Protein AF-A0A645HCU7-F1 (afdb_monomer_lite)

Foldseek 3Di:
DWDDDPHWTDDDDAAQVQAWDWDWGDDPRDIFIWTKYWYQDPLRKIKIWTDGPVDDKIKIWIWDDDPFKIKIFIDIPAAPLRVVCVVCVVVVHDDDPVRSVVSVVVSVVCRCVVGPIDMDGDDPDPPDPDD

pLDDT: mean 83.75, std 11.35, range [40.75, 96.38]

Organism: NCBI:txid1076179

Sequence (131 aa):
MFWTEKYDENTIVAGLDGRYRVSEGRIAGATYRFASCAAWLEDGSLEVWIRPLEHAQVRKLNFVFSGREVKMKSSAEKGLYDLALFGIDFKGLKADDVFKSLAKVAATVLEPIVEPDLNGRFAEDVQVPAE

Structure (mmCIF, N/CA/C/O backbone):
data_AF-A0A645HCU7-F1
#
_entry.id   AF-A0A645HCU7-F1
#
loop_
_atom_site.group_PDB
_atom_site.id
_atom_site.type_symbol
_atom_site.label_atom_id
_atom_site.label_alt_id
_atom_site.label_comp_id
_atom_site.label_asym_id
_atom_site.label_entity_id
_atom_site.label_seq_id
_atom_site.pdbx_PDB_ins_code
_atom_site.Cartn_x
_atom_site.Cartn_y
_atom_site.Cartn_z
_atom_site.occupancy
_atom_site.B_iso_or_equiv
_atom_site.auth_seq_id
_atom_site.auth_comp_id
_atom_site.auth_asym_id
_atom_site.auth_atom_id
_atom_site.pdbx_PDB_model_num
ATOM 1 N N . MET A 1 1 ? -10.079 -4.128 -1.860 1.00 86.12 1 ME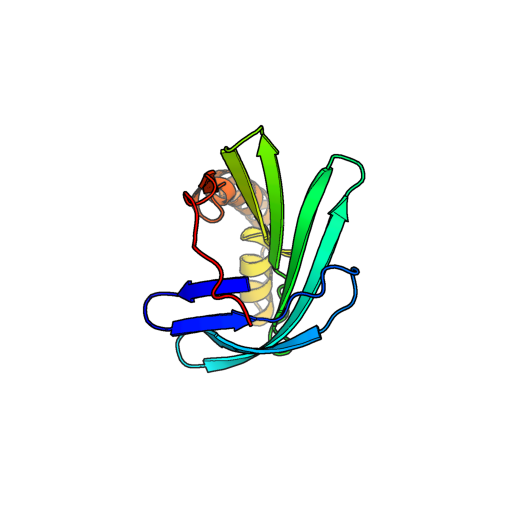T A N 1
ATOM 2 C CA . MET A 1 1 ? -9.542 -2.752 -1.805 1.00 86.12 1 MET A CA 1
ATOM 3 C C . MET A 1 1 ? -9.788 -2.098 -3.151 1.00 86.12 1 MET A C 1
ATOM 5 O O . MET A 1 1 ? -9.595 -2.776 -4.151 1.00 86.12 1 MET A O 1
ATOM 9 N N . PHE A 1 2 ? -10.218 -0.836 -3.166 1.00 89.56 2 PHE A N 1
ATOM 10 C CA . PHE A 1 2 ? -10.516 -0.075 -4.380 1.00 89.56 2 PHE A CA 1
ATOM 11 C C . PHE A 1 2 ? -9.702 1.221 -4.415 1.00 89.56 2 PHE A C 1
ATOM 13 O O . PHE A 1 2 ? -9.540 1.854 -3.371 1.00 89.56 2 PHE A O 1
ATOM 20 N N . TRP A 1 3 ? -9.205 1.611 -5.588 1.00 86.88 3 TRP A N 1
ATOM 21 C CA . TRP A 1 3 ? -8.614 2.930 -5.819 1.00 86.88 3 TRP A CA 1
ATOM 22 C C . TRP A 1 3 ? -8.759 3.357 -7.282 1.00 86.88 3 TRP A C 1
ATOM 24 O O . TRP A 1 3 ? -8.995 2.530 -8.162 1.00 86.88 3 TRP A O 1
ATOM 34 N N . THR A 1 4 ? -8.564 4.650 -7.540 1.00 84.69 4 THR A N 1
ATOM 35 C CA . THR A 1 4 ? -8.565 5.229 -8.888 1.00 84.69 4 THR A CA 1
ATOM 36 C C . THR A 1 4 ? -7.213 5.878 -9.168 1.00 84.69 4 THR A C 1
ATOM 38 O O . THR A 1 4 ? -6.767 6.745 -8.418 1.00 84.69 4 THR A O 1
ATOM 41 N N . GLU A 1 5 ? -6.573 5.481 -10.264 1.00 75.69 5 GLU A N 1
ATOM 42 C CA . GLU A 1 5 ? -5.298 6.019 -10.740 1.00 75.69 5 GLU A CA 1
ATOM 43 C C . GLU A 1 5 ? -5.540 6.823 -12.024 1.00 75.69 5 GLU A C 1
ATOM 45 O O . GLU A 1 5 ? -5.547 6.262 -13.119 1.00 75.69 5 GLU A O 1
ATOM 50 N N . LYS A 1 6 ? -5.751 8.141 -11.895 1.00 76.62 6 LYS A N 1
ATOM 51 C CA . LYS A 1 6 ? -6.067 9.116 -12.966 1.00 76.62 6 LYS A CA 1
ATOM 52 C C . LYS A 1 6 ? -7.310 8.789 -13.816 1.00 76.62 6 LYS A C 1
ATOM 54 O O . LYS A 1 6 ? -8.240 9.587 -13.835 1.00 76.62 6 LYS A O 1
ATOM 59 N N . TYR A 1 7 ? -7.313 7.658 -14.515 1.00 77.75 7 TYR A N 1
ATOM 60 C CA . TYR A 1 7 ? -8.396 7.143 -15.357 1.00 77.75 7 TYR A CA 1
ATOM 61 C C . TYR A 1 7 ? -8.706 5.656 -15.117 1.00 77.75 7 TYR A C 1
ATOM 63 O O . TYR A 1 7 ? -9.764 5.199 -15.538 1.00 77.75 7 TYR A O 1
ATOM 71 N N . ASP A 1 8 ? -7.807 4.903 -14.473 1.00 81.81 8 ASP A N 1
ATOM 72 C CA . ASP A 1 8 ? -7.977 3.469 -14.241 1.00 81.81 8 ASP A CA 1
ATOM 73 C C . ASP A 1 8 ? -8.553 3.226 -12.838 1.00 81.81 8 ASP A C 1
ATOM 75 O O . ASP A 1 8 ? -7.927 3.542 -11.822 1.00 81.81 8 ASP A O 1
ATOM 79 N N . GLU A 1 9 ? -9.749 2.648 -12.773 1.00 89.56 9 GLU A N 1
ATOM 80 C CA . GLU A 1 9 ? -10.329 2.136 -11.533 1.00 89.56 9 GLU A CA 1
ATOM 81 C C . GLU A 1 9 ? -9.842 0.715 -11.278 1.00 89.56 9 GLU A C 1
ATOM 83 O O . GLU A 1 9 ? -9.880 -0.152 -12.153 1.00 89.56 9 GLU A O 1
ATOM 88 N N . ASN A 1 10 ? -9.392 0.466 -10.056 1.00 87.69 10 ASN A N 1
ATOM 89 C CA . ASN A 1 10 ? -8.805 -0.800 -9.672 1.00 87.69 10 ASN A CA 1
ATOM 90 C C . ASN A 1 10 ? -9.494 -1.352 -8.438 1.00 87.69 10 ASN A C 1
ATOM 92 O O . ASN A 1 10 ? -9.616 -0.669 -7.424 1.00 87.69 10 ASN A O 1
ATOM 96 N N . THR A 1 11 ? -9.869 -2.628 -8.509 1.00 92.31 11 THR A N 1
ATOM 97 C CA . THR A 1 11 ? -10.302 -3.404 -7.349 1.00 92.31 11 THR A CA 1
ATOM 98 C C . THR A 1 11 ? -9.419 -4.628 -7.219 1.00 92.31 11 THR A C 1
ATOM 100 O O . THR A 1 11 ? -9.381 -5.462 -8.117 1.00 92.31 11 THR A O 1
ATOM 103 N N . ILE A 1 12 ? -8.746 -4.764 -6.080 1.00 91.56 12 ILE A N 1
ATOM 104 C CA . ILE A 1 12 ? -7.970 -5.962 -5.751 1.00 91.56 12 ILE A CA 1
ATOM 105 C C . ILE A 1 12 ? -8.558 -6.676 -4.544 1.00 91.56 12 ILE A C 1
ATOM 107 O O . ILE A 1 12 ? -9.099 -6.053 -3.617 1.00 91.56 12 ILE A O 1
ATOM 111 N N . VAL A 1 13 ? -8.404 -7.995 -4.528 1.00 93.25 13 VAL A N 1
ATOM 112 C CA . VAL A 1 13 ? -8.798 -8.825 -3.392 1.00 93.25 13 VAL A CA 1
ATOM 113 C C . VAL A 1 13 ? -7.614 -8.929 -2.437 1.00 93.25 13 VAL A C 1
ATOM 115 O O . VAL A 1 13 ? -6.607 -9.552 -2.753 1.00 93.25 13 VAL A O 1
ATOM 118 N N . ALA A 1 14 ? -7.741 -8.332 -1.251 1.00 92.62 14 ALA A N 1
ATOM 119 C CA . ALA A 1 14 ? -6.751 -8.446 -0.185 1.00 92.62 14 ALA A CA 1
ATOM 120 C C . ALA A 1 14 ? -7.286 -9.386 0.897 1.00 92.62 14 ALA A C 1
ATOM 122 O O . ALA A 1 14 ? -8.306 -9.117 1.530 1.00 92.62 14 ALA A O 1
ATOM 123 N N . GLY A 1 15 ? -6.612 -10.516 1.080 1.00 90.62 15 GLY A N 1
ATOM 124 C CA . GLY A 1 15 ? -6.965 -11.486 2.104 1.00 90.62 15 GLY A CA 1
ATOM 125 C C . GLY A 1 15 ? -6.711 -10.998 3.518 1.00 90.62 15 GLY A C 1
ATOM 126 O O . GLY A 1 15 ? -5.546 -10.920 3.876 1.00 90.62 15 GLY A O 1
ATOM 127 N N . LEU A 1 16 ? -7.756 -10.735 4.311 1.00 91.38 16 LEU A N 1
ATOM 128 C CA . LEU A 1 16 ? -7.645 -10.265 5.708 1.00 91.38 16 LEU A CA 1
ATOM 129 C C . LEU A 1 16 ? -7.061 -11.307 6.687 1.00 91.38 16 LEU A C 1
ATOM 131 O O . LEU A 1 16 ? -6.790 -10.998 7.842 1.00 91.38 16 LEU A O 1
ATOM 135 N N . ASP A 1 17 ? -6.890 -12.547 6.234 1.00 90.62 17 ASP A N 1
ATOM 136 C CA . ASP A 1 17 ? -6.295 -13.675 6.958 1.00 90.62 17 ASP A CA 1
ATOM 137 C C . ASP A 1 17 ? -4.762 -13.741 6.802 1.00 90.62 17 ASP A C 1
ATOM 139 O O . ASP A 1 17 ? -4.150 -14.769 7.095 1.00 90.62 17 ASP A O 1
ATOM 143 N N . GLY A 1 18 ? -4.138 -12.687 6.264 1.00 88.44 18 GLY A N 1
ATOM 144 C CA . GLY A 1 18 ? -2.712 -12.651 5.942 1.00 88.44 18 GLY A CA 1
ATOM 145 C C . GLY A 1 18 ? -2.311 -13.495 4.727 1.00 88.44 18 GLY A C 1
ATOM 146 O O . GLY A 1 18 ? -1.130 -13.540 4.380 1.00 88.44 18 GLY A O 1
ATOM 147 N N . ARG A 1 19 ? -3.255 -14.156 4.038 1.00 93.38 19 ARG A N 1
ATOM 148 C CA . ARG A 1 19 ? -2.953 -15.003 2.875 1.00 93.38 19 ARG A CA 1
ATOM 149 C C . ARG A 1 19 ? -3.110 -14.237 1.570 1.00 93.38 19 ARG A C 1
ATOM 151 O O . ARG A 1 19 ? -4.130 -13.588 1.323 1.00 93.38 19 ARG A O 1
ATOM 158 N N . TYR A 1 20 ? -2.112 -14.373 0.702 1.00 94.75 20 TYR A N 1
ATOM 159 C CA . TYR A 1 20 ? -2.132 -13.778 -0.629 1.00 94.75 20 TYR A CA 1
ATOM 160 C C . TYR A 1 20 ? -3.290 -14.316 -1.467 1.00 94.75 20 TYR A C 1
ATOM 162 O O . TYR A 1 20 ? -3.516 -15.523 -1.553 1.00 94.75 20 TYR A O 1
ATOM 170 N N . ARG A 1 21 ? -3.995 -13.397 -2.119 1.00 96.38 21 ARG A N 1
ATOM 171 C CA . ARG A 1 21 ? -4.964 -13.666 -3.181 1.00 96.38 21 ARG A CA 1
ATOM 172 C C . ARG A 1 21 ? -4.506 -12.931 -4.432 1.00 96.38 21 ARG A C 1
ATOM 174 O O . ARG A 1 21 ? -3.854 -11.895 -4.325 1.00 96.38 21 ARG A O 1
ATOM 181 N N . VAL A 1 22 ? -4.801 -13.500 -5.597 1.00 96.06 22 VAL A N 1
ATOM 182 C CA . VAL A 1 22 ? -4.414 -12.920 -6.886 1.00 96.06 22 VAL A CA 1
ATOM 183 C C . VAL A 1 22 ? -5.647 -12.348 -7.569 1.00 96.06 22 VAL A C 1
ATOM 185 O O . VAL A 1 22 ? -6.655 -13.039 -7.701 1.00 96.06 22 VAL A O 1
ATOM 188 N N . SER A 1 23 ? -5.557 -11.097 -8.001 1.00 95.19 23 SER A N 1
ATOM 189 C CA . SER A 1 23 ? -6.581 -10.403 -8.788 1.00 95.19 23 SER A CA 1
ATOM 190 C C . SER A 1 23 ? -5.932 -9.584 -9.898 1.00 95.19 23 SER A C 1
ATOM 192 O O . SER A 1 23 ? -4.780 -9.176 -9.766 1.00 95.19 23 SER A O 1
ATOM 194 N N . GLU A 1 24 ? -6.657 -9.326 -10.980 1.00 94.31 24 GLU A N 1
ATOM 195 C CA . GLU A 1 24 ? -6.182 -8.478 -12.077 1.00 94.31 24 GLU A CA 1
ATOM 196 C C . GLU A 1 24 ? -6.594 -7.016 -11.877 1.00 94.31 24 GLU A C 1
ATOM 198 O O . GLU A 1 24 ? -7.625 -6.726 -11.274 1.00 94.31 24 GLU A O 1
ATOM 203 N N . GLY A 1 25 ? -5.782 -6.095 -12.391 1.00 88.69 25 GLY A N 1
ATOM 204 C CA . GLY A 1 25 ? -6.069 -4.661 -12.419 1.00 88.69 25 GLY A CA 1
ATOM 205 C C . GLY A 1 25 ? -5.246 -3.951 -13.493 1.00 88.69 25 GLY A C 1
ATOM 206 O O . GLY A 1 25 ? -4.452 -4.580 -14.200 1.00 88.69 25 GLY A O 1
ATOM 207 N N . ARG A 1 26 ? -5.430 -2.639 -13.631 1.00 86.56 26 ARG A N 1
ATOM 208 C CA . ARG A 1 26 ? -4.765 -1.814 -14.642 1.00 86.56 26 ARG A CA 1
ATOM 209 C C . ARG A 1 26 ? -4.047 -0.623 -14.026 1.00 86.56 26 ARG A C 1
ATOM 211 O O . ARG A 1 26 ? -4.632 0.142 -13.272 1.00 86.56 26 ARG A O 1
ATOM 218 N N . ILE A 1 27 ? -2.786 -0.433 -14.395 1.00 82.38 27 ILE A N 1
ATOM 219 C CA . ILE A 1 27 ? -2.009 0.751 -14.017 1.00 82.38 27 ILE A CA 1
ATOM 220 C C . ILE A 1 27 ? -1.486 1.393 -15.293 1.00 82.38 27 ILE A C 1
ATOM 222 O O . ILE A 1 27 ? -0.774 0.748 -16.067 1.00 82.38 27 ILE A O 1
ATOM 226 N N . ALA A 1 28 ? -1.834 2.665 -15.502 1.00 80.44 28 ALA A N 1
ATOM 227 C CA . ALA A 1 28 ? -1.425 3.455 -16.662 1.00 80.44 28 ALA A CA 1
ATOM 228 C C . ALA A 1 28 ? -1.710 2.738 -17.998 1.00 80.44 28 ALA A C 1
ATOM 230 O O . ALA A 1 28 ? -0.875 2.707 -18.903 1.00 80.44 28 ALA A O 1
ATOM 231 N N . GLY A 1 29 ? -2.885 2.113 -18.105 1.00 80.62 29 GLY A N 1
ATOM 232 C CA . GLY A 1 29 ? -3.315 1.371 -19.290 1.00 80.62 29 GLY A CA 1
ATOM 233 C C . GLY A 1 29 ? -2.738 -0.044 -19.450 1.00 80.62 29 GLY A C 1
ATOM 234 O O . GLY A 1 29 ? -3.270 -0.795 -20.273 1.00 80.62 29 GLY A O 1
ATOM 235 N N . ALA A 1 30 ? -1.737 -0.453 -18.665 1.00 83.56 30 ALA A N 1
ATOM 236 C CA . ALA A 1 30 ? -1.182 -1.810 -18.682 1.00 83.56 30 ALA A CA 1
ATOM 237 C C . ALA A 1 30 ? -1.905 -2.733 -17.687 1.00 83.56 30 ALA A C 1
ATOM 239 O O . ALA A 1 30 ? -2.307 -2.291 -16.614 1.00 83.56 30 ALA A O 1
ATOM 240 N N . THR A 1 31 ? -2.076 -4.010 -18.048 1.00 89.38 31 THR A N 1
ATOM 241 C CA . THR A 1 31 ? -2.727 -5.018 -17.189 1.00 89.38 31 THR A CA 1
ATOM 242 C C . THR A 1 31 ? -1.693 -5.710 -16.313 1.00 89.38 31 THR A C 1
ATOM 244 O O . THR A 1 31 ? -0.651 -6.136 -16.807 1.00 89.38 31 THR A O 1
ATOM 247 N N . TYR A 1 32 ? -2.012 -5.845 -15.030 1.00 89.00 32 TYR A N 1
ATOM 248 C CA . TYR A 1 32 ? -1.169 -6.465 -14.017 1.00 89.00 32 TYR A CA 1
ATOM 249 C C . TYR A 1 32 ? -1.954 -7.499 -13.226 1.00 89.00 32 TYR A C 1
ATOM 251 O O . TYR A 1 32 ? -3.156 -7.345 -12.992 1.00 89.00 32 TYR A O 1
ATOM 259 N N . ARG A 1 33 ? -1.247 -8.519 -12.742 1.00 94.38 33 ARG A N 1
ATOM 260 C CA . ARG A 1 33 ? -1.753 -9.410 -11.699 1.00 94.38 33 ARG A CA 1
ATOM 261 C C . ARG A 1 33 ? -1.192 -8.943 -10.369 1.00 94.38 33 ARG A C 1
ATOM 263 O O . ARG A 1 33 ? 0.015 -8.790 -10.216 1.00 94.38 33 ARG A O 1
ATOM 270 N N . PHE A 1 34 ? -2.060 -8.755 -9.391 1.00 93.50 34 PHE A N 1
ATOM 271 C CA . PHE A 1 34 ? -1.696 -8.328 -8.049 1.00 93.50 34 PHE A CA 1
ATOM 272 C C . PHE A 1 34 ? -1.865 -9.488 -7.086 1.00 93.50 34 PHE A C 1
ATOM 274 O O . PHE A 1 34 ? -2.977 -9.975 -6.903 1.00 93.50 34 PHE A O 1
ATOM 281 N N . ALA A 1 35 ? -0.771 -9.915 -6.460 1.00 94.81 35 ALA A N 1
ATOM 282 C CA . ALA A 1 35 ? -0.824 -10.731 -5.260 1.00 94.81 35 ALA A CA 1
ATOM 283 C C . ALA A 1 35 ? -0.941 -9.806 -4.045 1.00 94.81 35 ALA A C 1
ATOM 285 O O . ALA A 1 35 ? -0.028 -9.026 -3.758 1.00 94.81 35 ALA A O 1
ATOM 286 N N . SER A 1 36 ? -2.052 -9.912 -3.319 1.00 95.25 36 SER A N 1
ATOM 287 C CA . SER A 1 36 ? -2.349 -9.031 -2.193 1.00 95.25 36 SER A CA 1
ATOM 288 C C . SER A 1 36 ? -2.841 -9.777 -0.963 1.00 95.25 36 SER A C 1
ATOM 290 O O . SER A 1 36 ? -3.610 -10.735 -1.053 1.00 95.25 36 SER A O 1
ATOM 292 N N . CYS A 1 37 ? -2.419 -9.311 0.206 1.00 96.12 37 CYS A N 1
ATOM 293 C CA . CYS A 1 37 ? -2.909 -9.771 1.501 1.00 96.12 37 CYS A CA 1
ATOM 294 C C . CYS A 1 37 ? -3.037 -8.593 2.463 1.00 96.12 37 CYS A C 1
ATOM 296 O O . CYS A 1 37 ? -2.546 -7.497 2.196 1.00 96.12 37 CYS A O 1
ATOM 298 N N . ALA A 1 38 ? -3.731 -8.818 3.566 1.00 96.25 38 ALA A N 1
ATOM 299 C CA . ALA A 1 38 ? -3.859 -7.864 4.644 1.00 96.25 38 ALA A CA 1
ATOM 300 C C . ALA A 1 38 ? -3.882 -8.598 5.987 1.00 96.25 38 ALA A C 1
ATOM 302 O O . ALA A 1 38 ? -4.381 -9.718 6.080 1.00 96.25 38 ALA A O 1
ATOM 303 N N . ALA A 1 39 ? -3.340 -7.978 7.025 1.00 95.94 39 ALA A N 1
ATOM 304 C CA . ALA A 1 39 ? -3.346 -8.539 8.367 1.00 95.94 39 ALA A CA 1
ATOM 305 C C . ALA A 1 39 ? -3.446 -7.426 9.407 1.00 95.94 39 ALA A C 1
ATOM 307 O O . ALA A 1 39 ? -2.860 -6.354 9.249 1.00 95.94 39 ALA A O 1
ATOM 308 N N . TRP A 1 40 ? -4.189 -7.702 10.475 1.00 95.06 40 TRP A N 1
ATOM 309 C CA . TRP A 1 40 ? -4.168 -6.877 11.676 1.00 95.06 40 TRP A CA 1
ATOM 310 C C . TRP A 1 40 ? -2.882 -7.150 12.453 1.00 95.06 40 TRP A C 1
ATOM 312 O O . TRP A 1 40 ? -2.512 -8.30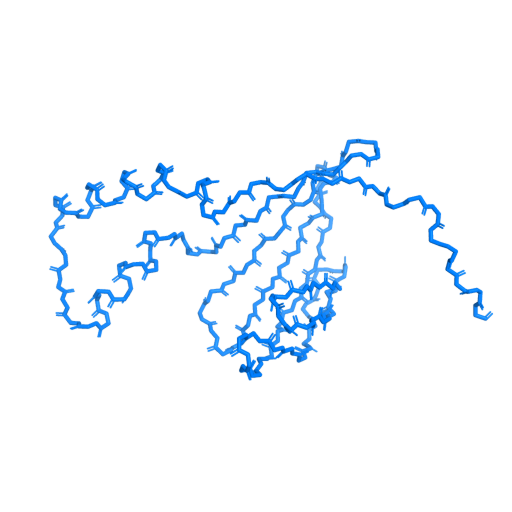9 12.652 1.00 95.06 40 TRP A O 1
ATOM 322 N N . LEU A 1 41 ? -2.207 -6.086 12.873 1.00 94.00 41 LEU A N 1
ATOM 323 C CA . LEU A 1 41 ? -1.022 -6.147 13.717 1.00 94.00 41 LEU A CA 1
ATOM 324 C C . LEU A 1 41 ? -1.415 -6.087 15.200 1.00 94.00 41 LEU A C 1
ATOM 326 O O . LEU A 1 41 ? -2.530 -5.698 15.554 1.00 94.00 41 LEU A O 1
ATOM 330 N N . GLU A 1 42 ? -0.486 -6.465 16.080 1.00 93.94 42 GLU A N 1
ATOM 331 C CA . GLU A 1 42 ? -0.708 -6.492 17.535 1.00 93.94 42 GLU A CA 1
ATOM 332 C C . GLU A 1 42 ? -1.046 -5.111 18.120 1.00 93.94 42 GLU A C 1
ATOM 334 O O . GLU A 1 42 ? -1.752 -5.018 19.121 1.00 93.94 42 GLU A O 1
ATOM 339 N N . ASP A 1 43 ? -0.583 -4.037 17.477 1.00 94.00 43 ASP A N 1
ATOM 340 C CA . ASP A 1 43 ? -0.859 -2.651 17.867 1.00 94.00 43 ASP A CA 1
ATOM 341 C C . ASP A 1 43 ? -2.238 -2.138 17.405 1.00 94.00 43 ASP A C 1
ATOM 343 O O . ASP A 1 43 ? -2.583 -0.980 17.645 1.00 94.00 43 ASP A O 1
ATOM 347 N N . GLY A 1 44 ? -3.035 -2.989 16.750 1.00 93.75 44 GLY A N 1
ATOM 348 C CA . GLY A 1 44 ? -4.355 -2.650 16.224 1.00 93.75 44 GLY A CA 1
ATOM 349 C C . GLY A 1 44 ? -4.333 -1.918 14.879 1.00 93.75 44 GLY A C 1
ATOM 350 O O . GLY A 1 44 ? -5.393 -1.513 14.399 1.00 93.75 44 GLY A O 1
ATOM 351 N N . SER A 1 45 ? -3.168 -1.748 14.247 1.00 95.50 45 SER A N 1
ATOM 352 C CA . SER A 1 45 ? -3.082 -1.251 12.871 1.00 95.50 45 SER A CA 1
ATOM 353 C C . SER A 1 45 ? -3.403 -2.351 11.850 1.00 95.50 45 SER A C 1
ATOM 355 O O . SER A 1 45 ? -3.229 -3.543 12.110 1.00 95.50 45 SER A O 1
ATOM 357 N N . LEU A 1 46 ? -3.898 -1.957 10.674 1.00 95.31 46 LEU A N 1
ATOM 358 C CA . LEU A 1 46 ? -4.123 -2.864 9.544 1.00 95.31 46 LEU A CA 1
ATOM 359 C C . LEU A 1 46 ? -3.022 -2.646 8.513 1.00 95.31 46 LEU A C 1
ATOM 361 O O . LEU A 1 46 ? -2.878 -1.545 7.983 1.00 95.31 46 LEU A O 1
ATOM 365 N N . GLU A 1 47 ? -2.278 -3.693 8.181 1.00 95.69 47 GLU A N 1
ATOM 366 C CA . GLU A 1 47 ? -1.283 -3.649 7.115 1.00 95.69 47 GLU A CA 1
ATOM 367 C C . GLU A 1 47 ? -1.809 -4.362 5.867 1.00 95.69 47 GLU A C 1
ATOM 369 O O . GLU A 1 47 ? -2.301 -5.486 5.946 1.00 95.69 47 GLU A O 1
ATOM 374 N N . VAL A 1 48 ? -1.697 -3.719 4.704 1.00 95.25 48 VAL A N 1
ATOM 375 C CA . VAL A 1 48 ? -2.083 -4.261 3.396 1.00 95.25 48 VAL A CA 1
ATOM 376 C C . VAL A 1 48 ? -0.854 -4.318 2.499 1.00 95.25 48 VAL A C 1
ATOM 378 O O . VAL A 1 48 ? -0.171 -3.315 2.302 1.00 95.25 48 VAL A O 1
ATOM 381 N N . TRP A 1 49 ? -0.596 -5.485 1.920 1.00 94.38 49 TRP A N 1
ATOM 382 C CA . TRP A 1 49 ? 0.501 -5.731 0.992 1.00 94.38 49 TRP A CA 1
ATOM 383 C C . TRP A 1 49 ? -0.049 -5.874 -0.420 1.00 94.38 49 TRP A C 1
ATOM 385 O O . TRP A 1 49 ? -1.005 -6.614 -0.661 1.00 94.38 49 TRP A O 1
ATOM 395 N N . ILE A 1 50 ? 0.571 -5.179 -1.367 1.00 92.44 50 ILE A N 1
ATOM 396 C CA . ILE A 1 50 ? 0.179 -5.172 -2.773 1.00 92.44 50 ILE A CA 1
ATOM 397 C C . ILE A 1 50 ? 1.427 -5.423 -3.609 1.00 92.44 50 ILE A C 1
ATOM 399 O O . ILE A 1 50 ? 2.335 -4.592 -3.658 1.00 92.44 50 ILE A O 1
ATOM 403 N N . ARG A 1 51 ? 1.475 -6.580 -4.269 1.00 90.88 51 ARG A N 1
ATOM 404 C CA . ARG A 1 51 ? 2.569 -6.963 -5.158 1.00 90.88 51 ARG A CA 1
ATOM 405 C C . ARG A 1 51 ? 2.049 -7.154 -6.580 1.00 90.88 51 ARG A C 1
ATOM 407 O O . ARG A 1 51 ? 1.419 -8.179 -6.841 1.00 90.88 51 ARG A O 1
ATOM 414 N N . PRO A 1 52 ? 2.342 -6.237 -7.511 1.00 89.62 52 PRO A N 1
ATOM 415 C CA . PRO A 1 52 ? 2.240 -6.542 -8.930 1.00 89.62 52 PRO A CA 1
ATOM 416 C C . PRO A 1 52 ? 3.229 -7.672 -9.259 1.00 89.62 52 PRO A C 1
ATOM 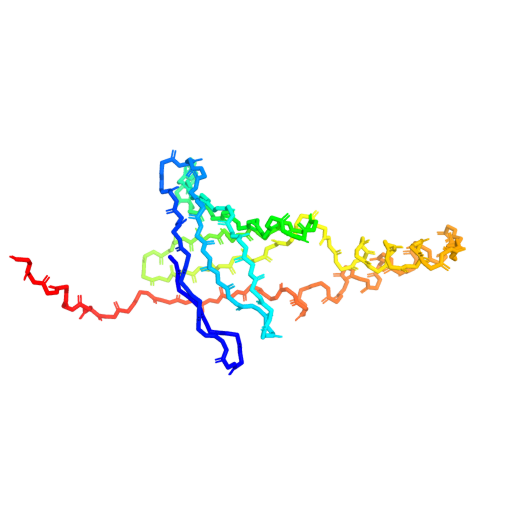418 O O . PRO A 1 52 ? 4.397 -7.594 -8.886 1.00 89.62 52 PRO A O 1
ATOM 421 N N . LEU A 1 53 ? 2.783 -8.739 -9.920 1.00 88.62 53 LEU A N 1
ATOM 422 C CA . LEU A 1 53 ? 3.623 -9.901 -10.236 1.00 88.62 53 LEU A CA 1
ATOM 423 C C . LEU A 1 53 ? 4.592 -9.623 -11.389 1.00 88.62 53 LEU A C 1
ATOM 425 O O . LEU A 1 53 ? 5.641 -10.254 -11.484 1.00 88.62 53 LEU A O 1
ATOM 429 N N . GLU A 1 54 ? 4.247 -8.673 -12.253 1.00 86.12 54 GLU A N 1
ATOM 430 C CA . GLU A 1 54 ? 5.051 -8.254 -13.401 1.00 86.12 54 GLU A CA 1
ATOM 431 C C . GLU A 1 54 ? 6.047 -7.131 -13.055 1.00 86.12 54 GLU A C 1
ATOM 433 O O . GLU A 1 54 ? 6.809 -6.702 -13.918 1.00 86.12 54 GLU A O 1
ATOM 438 N N . HIS A 1 55 ? 6.064 -6.647 -11.808 1.00 73.19 55 HIS A N 1
ATOM 439 C CA . HIS A 1 55 ? 6.964 -5.586 -11.349 1.00 73.19 55 HIS A CA 1
ATOM 440 C C . HIS A 1 55 ? 7.707 -5.991 -10.072 1.00 73.19 55 HIS A C 1
ATOM 442 O O . HIS A 1 55 ? 7.240 -6.790 -9.266 1.00 73.19 55 HIS A O 1
ATOM 448 N N . ALA A 1 56 ? 8.893 -5.418 -9.866 1.00 71.00 56 ALA A N 1
ATOM 449 C CA . ALA A 1 56 ? 9.743 -5.767 -8.726 1.00 71.00 56 ALA A CA 1
ATOM 450 C C . ALA A 1 56 ? 9.295 -5.134 -7.394 1.00 71.00 56 ALA A C 1
ATOM 452 O O . ALA A 1 56 ? 9.741 -5.564 -6.334 1.00 71.00 56 ALA A O 1
ATOM 453 N N . GLN A 1 57 ? 8.453 -4.099 -7.436 1.00 79.00 57 GLN A N 1
ATOM 454 C CA . GLN A 1 57 ? 8.166 -3.251 -6.282 1.00 79.00 57 GLN A CA 1
ATOM 455 C C . GLN A 1 57 ? 6.898 -3.707 -5.560 1.00 79.00 57 GLN A C 1
ATOM 457 O O . GLN A 1 57 ? 5.818 -3.746 -6.146 1.00 79.00 57 GLN A O 1
ATOM 462 N N . VAL A 1 58 ? 7.027 -4.014 -4.271 1.00 87.88 58 VAL A N 1
ATOM 463 C CA . VAL A 1 58 ? 5.889 -4.233 -3.373 1.00 87.88 58 VAL A CA 1
ATOM 464 C C . VAL A 1 58 ? 5.495 -2.905 -2.735 1.00 87.88 58 VAL A C 1
ATOM 466 O O . VAL A 1 58 ? 6.355 -2.148 -2.276 1.00 87.88 58 VAL A O 1
ATOM 469 N N . ARG A 1 59 ? 4.190 -2.639 -2.671 1.00 88.88 59 ARG A N 1
ATOM 470 C CA . ARG A 1 59 ? 3.609 -1.526 -1.920 1.00 88.88 59 ARG A CA 1
ATOM 471 C C . ARG A 1 59 ? 3.003 -2.053 -0.623 1.00 88.88 59 ARG A C 1
ATOM 473 O O . ARG A 1 59 ? 2.280 -3.049 -0.639 1.00 88.88 59 ARG A O 1
ATOM 480 N N . LYS A 1 60 ? 3.282 -1.373 0.485 1.00 92.38 60 LYS A N 1
ATOM 481 C CA . LYS A 1 60 ? 2.678 -1.625 1.793 1.00 92.38 60 LYS A CA 1
ATOM 482 C C . LYS A 1 60 ? 1.895 -0.402 2.232 1.00 92.38 60 LYS A C 1
ATOM 484 O O . LYS A 1 60 ? 2.407 0.715 2.177 1.00 92.38 60 LYS A O 1
ATOM 489 N N . LEU A 1 61 ? 0.668 -0.624 2.675 1.00 93.50 61 LEU A N 1
ATOM 490 C CA . LEU A 1 61 ? -0.193 0.403 3.240 1.00 93.50 61 LEU A CA 1
ATOM 491 C C . LEU A 1 61 ? -0.460 0.039 4.695 1.00 93.50 61 LEU A C 1
ATOM 493 O O . LEU A 1 61 ? -1.035 -1.012 4.963 1.00 93.50 61 LEU A O 1
ATOM 497 N N . ASN A 1 62 ? -0.039 0.888 5.624 1.00 95.31 62 ASN A N 1
ATOM 498 C CA . ASN A 1 62 ? -0.315 0.718 7.044 1.00 95.31 62 ASN A CA 1
ATOM 499 C C . ASN A 1 62 ? -1.371 1.738 7.475 1.00 95.31 62 ASN A C 1
ATOM 501 O O . ASN A 1 62 ? -1.171 2.946 7.336 1.00 95.31 62 ASN A O 1
ATOM 505 N N . PHE A 1 63 ? -2.501 1.241 7.965 1.00 95.44 63 PHE A N 1
ATOM 506 C CA . PHE A 1 63 ? -3.624 2.034 8.441 1.00 95.44 63 PHE A CA 1
ATOM 507 C C . PHE A 1 63 ? -3.632 2.034 9.967 1.00 95.44 63 PHE A C 1
ATOM 509 O O . PHE A 1 63 ? -3.805 0.989 10.593 1.00 95.44 63 PHE A O 1
ATOM 516 N N . VAL A 1 64 ? -3.482 3.217 10.557 1.00 96.19 64 VAL A N 1
ATOM 517 C CA . VAL A 1 64 ? -3.581 3.442 12.002 1.00 96.19 64 VAL A CA 1
ATOM 518 C C . VAL A 1 64 ? -4.904 4.132 12.295 1.00 96.19 64 VAL A C 1
ATOM 520 O O . VAL A 1 64 ? -5.196 5.192 11.734 1.00 96.19 64 VAL A O 1
ATOM 523 N N . PHE A 1 65 ? -5.695 3.534 13.181 1.00 94.62 65 PHE A N 1
ATOM 524 C CA . PHE A 1 65 ? -7.040 3.992 13.517 1.00 94.62 65 PHE A CA 1
ATOM 525 C C . PHE A 1 65 ? -7.046 4.734 14.855 1.00 94.62 65 PHE A C 1
ATOM 527 O O . PHE A 1 65 ? -6.490 4.257 15.842 1.00 94.62 65 PHE A O 1
ATOM 534 N N . SER A 1 66 ? -7.710 5.888 14.897 1.00 93.25 66 SER A N 1
ATOM 535 C CA . SER A 1 66 ? -7.944 6.676 16.110 1.00 93.25 66 SER A CA 1
ATOM 536 C C . SER A 1 66 ? -9.410 7.103 16.148 1.00 93.25 66 SER A C 1
ATOM 538 O O . SER A 1 66 ? -9.807 8.133 15.600 1.00 93.25 66 SER A O 1
ATOM 540 N N . GLY A 1 67 ? -10.256 6.260 16.746 1.00 91.06 67 GLY A N 1
ATOM 541 C CA . GLY A 1 67 ? -11.706 6.448 16.719 1.00 91.06 67 GLY A CA 1
ATOM 542 C C . GLY A 1 67 ? -12.250 6.390 15.289 1.00 91.06 67 GLY A C 1
ATOM 543 O O . GLY A 1 67 ? -12.242 5.332 14.668 1.00 91.06 67 GLY A O 1
ATOM 544 N N . ARG A 1 68 ? -12.736 7.527 14.772 1.00 90.81 68 ARG A N 1
ATOM 545 C CA . ARG A 1 68 ? -13.241 7.650 13.389 1.00 90.81 68 ARG A CA 1
ATOM 546 C C . ARG A 1 68 ? -12.194 8.136 12.387 1.00 90.81 68 ARG A C 1
ATOM 548 O O . ARG A 1 68 ? -12.493 8.191 11.194 1.00 90.81 68 ARG A O 1
ATOM 555 N N . GLU A 1 69 ? -11.016 8.520 12.862 1.00 94.31 69 GLU A N 1
ATOM 556 C CA . GLU A 1 69 ? -9.916 9.003 12.035 1.00 94.31 69 GLU A CA 1
ATOM 557 C C . GLU A 1 69 ? -8.996 7.847 11.650 1.00 94.31 69 GLU A C 1
ATOM 559 O O . GLU A 1 69 ? -8.773 6.915 12.427 1.00 94.31 69 GLU A O 1
ATOM 564 N N . VAL A 1 70 ? -8.447 7.918 10.441 1.00 94.81 70 VAL A N 1
ATOM 565 C CA . VAL A 1 70 ? -7.519 6.924 9.907 1.00 94.81 70 VAL A CA 1
ATOM 566 C C . VAL A 1 70 ? -6.332 7.647 9.298 1.00 94.81 70 VAL A C 1
ATOM 568 O O . VAL A 1 70 ? -6.503 8.504 8.433 1.00 94.81 70 VAL A O 1
ATOM 571 N N . LYS A 1 71 ? -5.121 7.282 9.709 1.00 95.00 71 LYS A N 1
ATOM 572 C CA . LYS A 1 71 ? -3.895 7.673 9.013 1.00 95.00 71 LYS A CA 1
ATOM 573 C C . LYS A 1 71 ? -3.396 6.487 8.202 1.00 95.00 71 LYS A C 1
ATOM 575 O O . LYS A 1 71 ? -3.222 5.405 8.751 1.00 95.00 71 LYS A O 1
ATOM 580 N N . MET A 1 72 ? -3.164 6.693 6.913 1.00 93.75 72 MET A N 1
ATOM 581 C CA . MET A 1 72 ? -2.589 5.701 6.017 1.00 93.75 72 MET A CA 1
ATOM 582 C C . MET A 1 72 ? -1.165 6.112 5.660 1.00 93.75 72 MET A C 1
ATOM 584 O O . MET A 1 72 ? -0.948 7.130 5.002 1.00 93.75 72 MET A O 1
ATOM 588 N N . LYS A 1 73 ? -0.205 5.279 6.047 1.00 91.69 73 LYS A N 1
ATOM 589 C CA . LYS A 1 73 ? 1.173 5.372 5.574 1.00 91.69 73 LYS A CA 1
ATOM 590 C C . LYS A 1 73 ? 1.348 4.460 4.377 1.00 91.69 73 LYS A C 1
ATOM 592 O O . LYS A 1 73 ? 1.088 3.261 4.470 1.00 91.69 73 LYS A O 1
ATOM 597 N N . SER A 1 74 ? 1.792 5.022 3.263 1.00 88.38 74 SER A N 1
ATOM 598 C CA . SER A 1 74 ? 2.156 4.260 2.076 1.00 88.38 74 SER A CA 1
ATOM 599 C C . SER A 1 74 ? 3.669 4.158 2.012 1.00 88.38 74 SER A C 1
ATOM 601 O O . SER A 1 74 ? 4.335 5.180 1.970 1.00 88.38 74 SER A O 1
ATOM 603 N N . SER A 1 75 ? 4.203 2.941 1.965 1.00 85.19 75 SER A N 1
ATOM 604 C CA . SER A 1 75 ? 5.630 2.712 1.740 1.00 85.19 75 SER A CA 1
ATOM 605 C C . SER A 1 75 ? 5.846 1.743 0.589 1.00 85.19 75 SER A C 1
ATOM 607 O O . SER A 1 75 ? 5.070 0.807 0.369 1.00 85.19 75 SER A O 1
ATOM 609 N N . ALA A 1 76 ? 6.899 1.971 -0.181 1.00 81.31 76 ALA A N 1
ATOM 610 C CA . ALA A 1 76 ? 7.415 0.977 -1.105 1.00 81.31 76 ALA A CA 1
ATOM 611 C C . ALA A 1 76 ? 8.564 0.171 -0.479 1.00 81.31 76 ALA A C 1
ATOM 613 O O . ALA A 1 76 ? 9.359 0.698 0.290 1.00 81.31 76 ALA A O 1
ATOM 614 N N . GLU A 1 77 ? 8.700 -1.106 -0.853 1.00 76.25 77 GLU A N 1
ATOM 615 C CA . GLU A 1 77 ? 9.840 -1.941 -0.426 1.00 76.25 77 GLU A CA 1
ATOM 616 C C . GLU A 1 77 ? 11.193 -1.382 -0.902 1.00 76.25 77 GLU A C 1
ATOM 618 O O . GLU A 1 77 ? 12.227 -1.598 -0.271 1.00 76.25 77 GLU A O 1
ATOM 623 N N . LYS A 1 78 ? 11.179 -0.649 -2.016 1.00 73.38 78 LYS A N 1
ATOM 624 C CA . LYS A 1 78 ? 12.309 0.123 -2.527 1.00 73.38 78 LYS A CA 1
ATOM 625 C C . LYS A 1 78 ? 11.929 1.594 -2.480 1.00 73.38 78 LYS A C 1
ATOM 627 O O . LYS A 1 78 ? 10.939 1.971 -3.111 1.00 73.38 78 LYS A O 1
ATOM 632 N N . GLY A 1 79 ? 12.703 2.390 -1.744 1.00 69.69 79 GLY A N 1
ATOM 633 C CA . GLY A 1 79 ? 12.536 3.841 -1.705 1.00 69.69 79 GLY A CA 1
ATOM 634 C C . GLY A 1 79 ? 12.882 4.483 -3.051 1.00 69.69 79 GLY A C 1
ATOM 635 O O . GLY A 1 79 ? 13.430 3.838 -3.952 1.00 69.69 79 GLY A O 1
ATOM 636 N N . LEU A 1 80 ? 12.597 5.779 -3.186 1.00 69.69 80 LEU A N 1
ATOM 637 C CA . LEU A 1 80 ? 12.856 6.535 -4.417 1.00 69.69 80 LEU A CA 1
ATOM 638 C C . LEU A 1 80 ? 14.332 6.447 -4.842 1.00 69.69 80 LEU A C 1
ATOM 640 O O . LEU A 1 80 ? 14.639 6.307 -6.027 1.00 69.69 80 LEU A O 1
ATOM 644 N N . TYR A 1 81 ? 15.239 6.483 -3.862 1.00 72.00 81 TYR A N 1
ATOM 645 C CA . TYR A 1 81 ? 16.677 6.346 -4.075 1.00 72.00 81 TYR A CA 1
ATOM 646 C C . TYR A 1 81 ? 17.061 4.999 -4.702 1.00 72.00 81 TYR A C 1
ATOM 648 O O . TYR A 1 81 ? 17.806 4.961 -5.681 1.00 72.00 81 TYR A O 1
ATOM 656 N N . ASP A 1 82 ? 16.526 3.897 -4.173 1.00 76.19 82 ASP A N 1
ATOM 657 C CA . ASP A 1 82 ? 16.835 2.551 -4.661 1.00 76.19 82 ASP A CA 1
ATOM 658 C C . ASP A 1 82 ? 16.316 2.340 -6.087 1.00 76.19 82 ASP A C 1
ATOM 660 O O . ASP A 1 82 ? 16.986 1.711 -6.907 1.00 76.19 82 ASP A O 1
ATOM 664 N N . LEU A 1 83 ? 15.142 2.898 -6.406 1.00 74.56 83 LEU A N 1
ATOM 665 C CA . LEU A 1 83 ? 14.585 2.847 -7.756 1.00 74.56 83 LEU A CA 1
ATOM 666 C C . LEU A 1 83 ? 15.431 3.668 -8.744 1.00 74.56 83 LEU A C 1
ATOM 668 O O . LEU A 1 83 ? 15.692 3.216 -9.861 1.00 74.56 83 LEU A O 1
ATOM 672 N N . ALA A 1 84 ? 15.899 4.850 -8.329 1.00 71.44 84 ALA A N 1
ATOM 673 C CA . ALA A 1 84 ? 16.784 5.683 -9.139 1.00 71.44 84 ALA A CA 1
ATOM 674 C C . ALA A 1 84 ? 18.132 4.993 -9.403 1.00 71.44 84 ALA A C 1
ATOM 676 O O . ALA A 1 84 ? 18.581 4.953 -10.550 1.00 71.44 84 ALA A O 1
ATOM 677 N N . LEU A 1 85 ? 18.746 4.397 -8.375 1.00 76.19 85 LEU A N 1
ATOM 678 C CA . LEU A 1 85 ? 19.975 3.616 -8.527 1.00 76.19 85 LEU A CA 1
ATOM 679 C C . LEU A 1 85 ? 19.783 2.417 -9.450 1.00 76.19 85 LEU A C 1
ATOM 681 O O . LEU A 1 85 ? 20.584 2.228 -10.360 1.00 76.19 85 LEU A O 1
ATOM 685 N N . PHE A 1 86 ? 18.701 1.654 -9.272 1.00 74.31 86 PHE A N 1
ATOM 686 C CA . PHE A 1 86 ? 18.387 0.529 -10.149 1.00 74.31 86 PHE A CA 1
ATOM 687 C C . PHE A 1 86 ? 18.292 0.968 -11.617 1.00 74.31 86 PHE A C 1
ATOM 689 O O . PHE A 1 86 ? 18.852 0.315 -12.494 1.00 74.31 86 PHE A O 1
ATOM 696 N N . GLY A 1 87 ? 17.641 2.101 -11.898 1.00 74.50 87 GLY A N 1
ATOM 697 C CA . GLY A 1 87 ? 17.548 2.643 -13.255 1.00 74.50 87 GLY A CA 1
ATOM 698 C C . GLY A 1 87 ? 18.892 3.090 -13.848 1.00 74.50 87 GLY A C 1
ATOM 699 O O . GLY A 1 87 ? 19.100 2.954 -15.055 1.00 74.50 87 GLY A O 1
ATOM 700 N N . ILE A 1 88 ? 19.802 3.618 -13.025 1.00 76.81 88 ILE A N 1
ATOM 701 C CA . ILE A 1 88 ? 21.160 4.020 -13.430 1.00 76.81 88 ILE A CA 1
ATOM 702 C C . ILE A 1 88 ? 22.015 2.778 -13.723 1.00 76.81 88 ILE A C 1
ATOM 704 O O . ILE A 1 88 ? 22.610 2.689 -14.801 1.00 76.81 88 ILE A O 1
ATOM 708 N N . ASP A 1 89 ? 21.996 1.793 -12.824 1.00 77.56 89 ASP A N 1
ATOM 709 C CA . ASP A 1 89 ? 22.728 0.534 -12.976 1.00 77.56 89 ASP A CA 1
ATOM 710 C C . ASP A 1 89 ? 22.218 -0.274 -14.181 1.00 77.56 89 ASP A C 1
ATOM 712 O O . ASP A 1 89 ? 23.018 -0.800 -14.956 1.00 77.56 89 ASP A O 1
ATOM 716 N N . PHE A 1 90 ? 20.899 -0.317 -14.414 1.00 75.38 90 PHE A N 1
ATOM 717 C CA . PHE A 1 90 ? 20.305 -0.979 -15.585 1.00 75.38 90 PHE A CA 1
ATOM 718 C C . PHE A 1 90 ? 20.767 -0.355 -16.911 1.00 75.38 90 PHE A C 1
ATOM 720 O O . PHE A 1 90 ? 20.896 -1.045 -17.920 1.00 75.38 90 PHE A O 1
ATOM 727 N N . LYS A 1 91 ? 21.070 0.949 -16.913 1.00 77.56 91 LYS A N 1
ATOM 728 C CA . LYS A 1 91 ? 21.653 1.661 -18.062 1.00 77.56 91 LYS A CA 1
ATOM 729 C C . LYS A 1 91 ? 23.173 1.479 -18.182 1.00 77.56 91 LYS A C 1
ATOM 731 O O . LYS A 1 91 ? 23.778 2.067 -19.075 1.00 77.56 91 LYS A O 1
ATOM 736 N N . GLY A 1 92 ? 23.792 0.682 -17.308 1.00 76.44 92 GLY A N 1
ATOM 737 C CA . GLY A 1 92 ? 25.228 0.397 -17.306 1.00 76.44 92 GLY A CA 1
ATOM 738 C C . GLY A 1 92 ? 26.095 1.527 -16.747 1.00 76.44 92 GLY A C 1
ATOM 739 O O . GLY A 1 92 ? 27.317 1.493 -16.893 1.00 76.44 92 GLY A O 1
ATOM 740 N N . LEU A 1 93 ? 25.488 2.532 -16.115 1.00 77.38 93 LEU A N 1
ATOM 741 C CA . LEU A 1 93 ? 26.200 3.637 -15.486 1.00 77.38 93 LEU A CA 1
ATOM 742 C C . LEU A 1 93 ? 26.505 3.256 -14.037 1.00 77.38 93 LEU A C 1
ATOM 744 O O . LEU A 1 93 ? 25.620 2.809 -13.322 1.00 77.38 93 LEU A O 1
ATOM 748 N N . LYS A 1 94 ? 27.746 3.445 -13.583 1.00 75.25 94 LYS A N 1
ATOM 749 C CA . LYS A 1 94 ? 28.100 3.250 -12.172 1.00 75.25 94 LYS A CA 1
ATOM 750 C C . LYS A 1 94 ? 28.176 4.601 -11.483 1.00 75.25 94 LYS A C 1
ATOM 752 O O . LYS A 1 94 ? 29.057 5.398 -11.794 1.00 75.25 94 LYS A O 1
ATOM 757 N N . ALA A 1 95 ? 27.271 4.840 -10.542 1.00 75.50 95 ALA A N 1
ATOM 758 C CA . ALA A 1 95 ? 27.381 5.977 -9.638 1.00 75.50 95 ALA A CA 1
ATOM 759 C C . ALA A 1 95 ? 28.533 5.754 -8.641 1.00 75.50 95 ALA A C 1
ATOM 761 O O . ALA A 1 95 ? 28.658 4.664 -8.066 1.00 75.50 95 ALA A O 1
ATOM 762 N N . ASP A 1 96 ? 29.359 6.777 -8.432 1.00 82.25 96 ASP A N 1
ATOM 763 C CA . ASP A 1 96 ? 30.416 6.775 -7.421 1.00 82.25 96 ASP A CA 1
ATOM 764 C C . ASP A 1 96 ? 29.852 7.055 -6.012 1.00 82.25 96 ASP A C 1
ATOM 766 O O . ASP A 1 96 ? 28.696 7.452 -5.833 1.00 82.25 96 ASP A O 1
ATOM 770 N N . ASP A 1 97 ? 30.651 6.785 -4.977 1.00 82.56 97 ASP A N 1
ATOM 771 C CA . ASP A 1 97 ? 30.168 6.752 -3.586 1.00 82.56 97 ASP A CA 1
ATOM 772 C C . ASP A 1 97 ? 29.798 8.138 -3.031 1.00 82.56 97 ASP A C 1
AT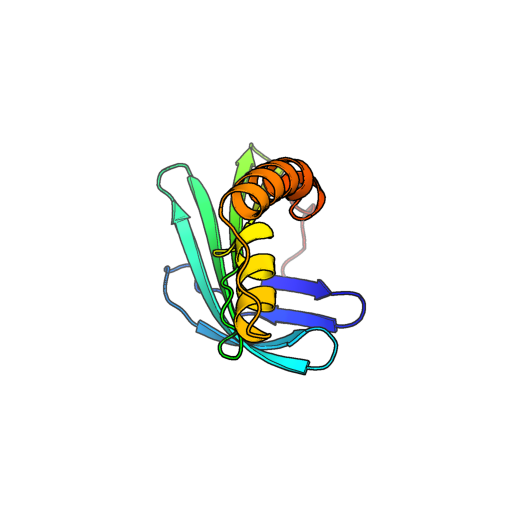OM 774 O O . ASP A 1 97 ? 28.909 8.263 -2.179 1.00 82.56 97 ASP A O 1
ATOM 778 N N . VAL A 1 98 ? 30.431 9.195 -3.549 1.00 79.12 98 VAL A N 1
ATOM 779 C CA . VAL A 1 98 ? 30.121 10.584 -3.185 1.00 79.12 98 VAL A CA 1
ATOM 780 C C . VAL A 1 98 ? 28.766 10.993 -3.757 1.00 79.12 98 VAL A C 1
ATOM 782 O O . VAL A 1 98 ? 27.921 11.506 -3.018 1.00 79.12 98 VAL A O 1
ATOM 785 N N . PHE A 1 99 ? 28.513 10.706 -5.038 1.00 81.44 99 PHE A N 1
ATOM 786 C CA . PHE A 1 99 ? 27.215 10.968 -5.654 1.00 81.44 99 PHE A CA 1
ATOM 787 C C . PHE A 1 99 ? 26.097 10.182 -4.967 1.00 81.44 99 PHE A C 1
ATOM 789 O O . PHE A 1 99 ? 25.063 10.757 -4.630 1.00 81.44 99 PHE A O 1
ATOM 796 N N . LYS A 1 100 ? 26.321 8.892 -4.686 1.00 81.25 100 LYS A N 1
ATOM 797 C CA . LYS A 1 100 ? 25.380 8.033 -3.946 1.00 81.25 100 LYS A CA 1
ATOM 798 C C . LYS A 1 100 ? 24.986 8.637 -2.600 1.00 81.25 100 LYS A C 1
ATOM 800 O O . LYS A 1 100 ? 23.804 8.720 -2.274 1.00 81.25 100 LYS A O 1
ATOM 805 N N . SER A 1 101 ? 25.966 9.112 -1.836 1.00 82.38 101 SER A N 1
ATOM 806 C CA . SER A 1 101 ? 25.722 9.699 -0.516 1.00 82.38 101 SER A CA 1
ATOM 807 C C . SER A 1 101 ? 24.881 10.978 -0.594 1.00 82.38 101 SER A C 1
ATOM 809 O O . SER A 1 101 ? 23.930 11.132 0.171 1.00 82.38 101 SER A O 1
ATOM 811 N N . LEU A 1 102 ? 25.173 11.866 -1.551 1.00 79.88 102 LEU A N 1
ATOM 812 C CA . LEU A 1 102 ? 24.398 13.095 -1.768 1.00 79.88 102 LEU A CA 1
ATOM 813 C C . LEU A 1 102 ? 22.978 12.807 -2.270 1.00 79.88 102 LEU A C 1
ATOM 815 O O . LEU A 1 102 ? 22.011 13.382 -1.769 1.00 79.88 102 LEU A O 1
ATOM 819 N N . ALA A 1 103 ? 22.842 11.886 -3.223 1.00 80.69 103 ALA A N 1
ATOM 820 C CA . ALA A 1 103 ? 21.553 11.483 -3.766 1.00 80.69 103 ALA A CA 1
ATOM 821 C C . ALA A 1 103 ? 20.668 10.812 -2.703 1.00 80.69 103 ALA A C 1
ATOM 823 O O . ALA A 1 103 ? 19.465 11.058 -2.683 1.00 80.69 103 ALA A O 1
ATOM 824 N N . LYS A 1 104 ? 21.250 10.038 -1.776 1.00 82.62 104 LYS A N 1
ATOM 825 C CA . LYS A 1 104 ? 20.510 9.445 -0.654 1.00 82.62 104 LYS A CA 1
ATOM 826 C C . LYS A 1 104 ? 19.916 10.517 0.258 1.00 82.62 104 LYS A C 1
ATOM 828 O O . LYS A 1 104 ? 18.737 10.447 0.582 1.00 82.62 104 LYS A O 1
ATOM 833 N N . VAL A 1 105 ? 20.705 11.529 0.628 1.00 82.31 105 VAL A N 1
ATOM 834 C CA . VAL A 1 105 ? 20.226 12.647 1.459 1.00 82.31 105 VAL A CA 1
ATOM 835 C C . VAL A 1 105 ? 19.099 13.404 0.756 1.00 82.31 105 VAL A C 1
ATOM 837 O O . VAL A 1 105 ? 18.056 13.649 1.359 1.00 82.31 105 VAL A O 1
ATOM 840 N N . ALA A 1 106 ? 19.279 13.734 -0.525 1.00 79.19 106 ALA A N 1
ATOM 841 C CA . ALA A 1 106 ? 18.255 14.419 -1.308 1.00 79.19 106 ALA A CA 1
ATOM 842 C C . ALA A 1 106 ? 16.963 13.590 -1.421 1.00 79.19 106 ALA A C 1
ATOM 844 O O . ALA A 1 106 ? 15.869 14.131 -1.271 1.00 79.19 106 ALA A O 1
ATOM 845 N N . ALA A 1 107 ? 17.083 12.277 -1.632 1.00 80.00 107 ALA A N 1
ATOM 846 C CA . ALA A 1 107 ? 15.939 11.380 -1.699 1.00 80.00 107 ALA A CA 1
ATOM 847 C C . ALA A 1 107 ? 15.178 11.321 -0.370 1.00 80.00 107 ALA A C 1
ATOM 849 O O . ALA A 1 107 ? 13.967 11.471 -0.394 1.00 80.00 107 ALA A O 1
ATOM 850 N N . THR A 1 108 ? 15.853 11.218 0.780 1.00 78.62 108 THR A N 1
ATOM 851 C CA . THR A 1 108 ? 15.182 11.221 2.095 1.00 78.62 108 THR A CA 1
ATOM 852 C C . THR A 1 108 ? 14.398 12.512 2.361 1.00 78.62 108 THR A C 1
ATOM 854 O O . THR A 1 108 ? 13.360 12.480 3.014 1.00 78.62 108 THR A O 1
ATOM 857 N N . VAL A 1 109 ? 14.855 13.656 1.839 1.00 78.81 109 VAL A N 1
ATOM 858 C CA . VAL A 1 109 ? 14.116 14.928 1.946 1.00 78.81 109 VAL A CA 1
ATOM 859 C C . VAL A 1 109 ? 12.872 14.940 1.052 1.00 78.81 109 VAL A C 1
ATOM 861 O O . VAL A 1 109 ? 11.848 15.507 1.428 1.00 78.81 109 VAL A O 1
ATOM 864 N N . LEU A 1 110 ? 12.950 14.326 -0.131 1.00 79.19 110 LEU A N 1
ATOM 865 C CA . LEU A 1 110 ? 11.857 14.297 -1.106 1.00 79.19 110 LEU A CA 1
ATOM 866 C C . LEU A 1 110 ? 10.875 13.139 -0.886 1.00 79.19 110 LEU A C 1
ATOM 868 O O . LEU A 1 110 ? 9.728 13.236 -1.314 1.00 79.19 110 LEU A O 1
ATOM 872 N N . GLU A 1 111 ? 11.292 12.065 -0.219 1.00 75.88 111 GLU A N 1
ATOM 873 C CA . GLU A 1 111 ? 10.484 10.872 0.047 1.00 75.88 111 GLU A CA 1
ATOM 874 C C . GLU A 1 111 ? 9.134 11.207 0.695 1.00 75.88 111 GLU A C 1
ATOM 876 O O . GLU A 1 111 ? 8.130 10.780 0.139 1.00 75.88 111 GLU A O 1
ATOM 881 N N . PRO A 1 112 ? 9.036 12.046 1.747 1.00 76.25 112 PRO A N 1
ATOM 882 C CA . PRO A 1 112 ? 7.742 12.424 2.328 1.00 76.25 112 PRO A CA 1
ATOM 883 C C . PRO A 1 112 ? 6.827 13.228 1.391 1.00 76.25 112 PRO A C 1
ATOM 885 O O . PRO A 1 112 ? 5.625 13.312 1.623 1.00 76.25 112 PRO A O 1
ATOM 888 N N . ILE A 1 113 ? 7.388 13.864 0.357 1.00 76.31 113 ILE A N 1
ATOM 889 C CA . ILE A 1 113 ? 6.627 14.628 -0.643 1.00 76.31 113 ILE A CA 1
ATOM 890 C C . ILE A 1 113 ? 6.096 13.686 -1.729 1.00 76.31 113 ILE A C 1
ATOM 892 O O . ILE A 1 113 ? 4.978 13.858 -2.208 1.00 76.31 113 ILE A O 1
ATOM 896 N N . VAL A 1 114 ? 6.902 12.697 -2.121 1.00 75.56 114 VAL A N 1
ATOM 897 C CA . VAL A 1 114 ? 6.557 11.706 -3.150 1.00 75.56 114 VAL A CA 1
ATOM 898 C C . VAL A 1 114 ? 5.662 10.597 -2.588 1.00 75.56 114 VAL A C 1
ATOM 900 O O . VAL A 1 114 ? 4.749 10.137 -3.270 1.00 75.56 114 VAL A O 1
ATOM 903 N N . GLU A 1 115 ? 5.890 10.197 -1.340 1.00 76.75 115 GLU A N 1
ATOM 904 C CA . GLU A 1 115 ? 5.106 9.220 -0.583 1.00 76.75 115 GLU A CA 1
ATOM 905 C C . GLU A 1 115 ? 4.474 9.892 0.649 1.00 76.75 115 GLU A C 1
ATOM 907 O O . GLU A 1 115 ? 4.918 9.673 1.777 1.00 76.75 115 GLU A O 1
ATOM 912 N N . PRO A 1 116 ? 3.456 10.752 0.459 1.00 81.69 116 PRO A N 1
ATOM 913 C CA . PRO A 1 116 ? 2.832 11.450 1.571 1.00 81.69 116 PRO A CA 1
ATOM 914 C C . PRO A 1 116 ? 1.994 10.501 2.434 1.00 81.69 116 PRO A C 1
ATOM 916 O O . PRO A 1 116 ? 1.265 9.642 1.929 1.00 81.69 116 PRO A O 1
ATOM 919 N N . ASP A 1 117 ? 2.023 10.730 3.747 1.00 87.56 117 ASP A N 1
ATOM 920 C CA . ASP A 1 117 ? 1.032 10.172 4.665 1.00 87.56 117 ASP A CA 1
ATOM 921 C C . ASP A 1 117 ? -0.350 10.739 4.311 1.00 87.56 117 ASP A C 1
ATOM 923 O O . ASP A 1 117 ? -0.553 11.958 4.274 1.00 87.56 117 ASP A O 1
ATOM 927 N N . LEU A 1 118 ? -1.324 9.859 4.085 1.00 89.31 118 LEU A N 1
ATOM 928 C CA . LEU A 1 118 ? -2.703 10.262 3.828 1.00 89.31 118 LEU A CA 1
ATOM 929 C C . LEU A 1 118 ? -3.515 10.196 5.120 1.00 89.31 118 LEU A C 1
ATOM 931 O O . LEU A 1 118 ? -3.336 9.302 5.945 1.00 89.31 118 LEU A O 1
ATOM 935 N N . ASN A 1 119 ? -4.446 11.130 5.286 1.00 91.94 119 ASN A N 1
ATOM 936 C CA . ASN A 1 119 ? -5.386 11.137 6.404 1.00 91.94 119 ASN A CA 1
ATOM 937 C C . ASN A 1 119 ? -6.805 10.977 5.859 1.00 91.94 119 ASN A C 1
ATOM 939 O O . ASN A 1 119 ? -7.146 11.528 4.812 1.00 91.94 119 ASN A O 1
ATOM 943 N N . GLY A 1 120 ? -7.629 10.223 6.572 1.00 89.88 120 GLY A N 1
ATOM 944 C CA . GLY A 1 120 ? -9.000 9.917 6.202 1.00 89.88 120 GLY A CA 1
ATOM 945 C C . GLY A 1 120 ? -9.892 9.744 7.423 1.00 89.88 120 GLY A C 1
ATOM 946 O O . GLY A 1 120 ? -9.460 9.831 8.572 1.00 89.88 120 GLY A O 1
ATOM 947 N N . ARG A 1 121 ? -11.170 9.498 7.154 1.00 9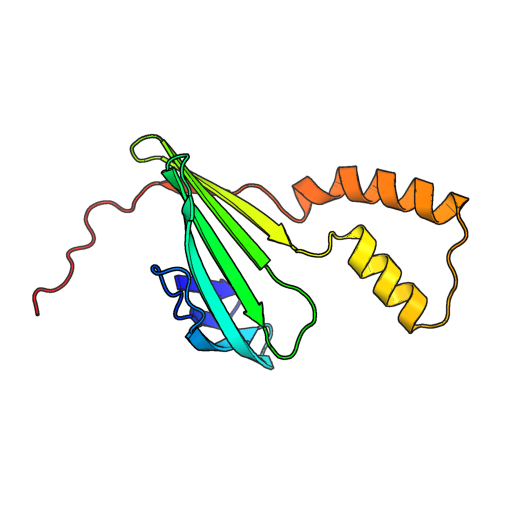1.81 121 ARG A N 1
ATOM 948 C CA . ARG A 1 121 ? -12.195 9.210 8.157 1.00 91.81 121 ARG A CA 1
ATOM 949 C C . ARG A 1 121 ? -13.138 8.148 7.618 1.00 91.81 121 ARG A C 1
ATOM 951 O O . ARG A 1 121 ? -13.303 8.054 6.401 1.00 91.81 121 ARG A O 1
ATOM 958 N N . PHE A 1 122 ? -13.777 7.382 8.495 1.00 86.31 122 PHE A N 1
ATOM 959 C CA . PHE A 1 122 ? -14.826 6.465 8.051 1.00 86.31 122 PHE A CA 1
ATOM 960 C C . PHE A 1 122 ? -15.957 7.236 7.366 1.00 86.31 122 PHE A C 1
ATOM 962 O O . PHE A 1 122 ? -16.434 8.246 7.899 1.00 86.31 122 PHE A O 1
ATOM 969 N N . ALA A 1 123 ? -16.373 6.752 6.194 1.00 80.12 123 ALA A N 1
ATOM 970 C CA . ALA A 1 123 ? -17.587 7.223 5.542 1.00 80.12 123 ALA A CA 1
ATOM 971 C C . ALA A 1 123 ? -18.773 7.038 6.506 1.00 80.12 123 ALA A C 1
ATOM 973 O O . ALA A 1 123 ? -18.842 6.037 7.222 1.00 80.12 123 ALA A O 1
ATOM 974 N N . GLU A 1 124 ? -19.662 8.025 6.591 1.00 73.69 124 GLU A N 1
ATOM 975 C CA . GLU A 1 124 ? -20.912 7.871 7.341 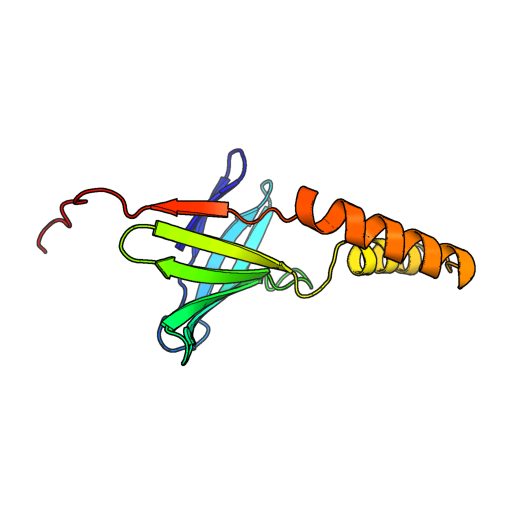1.00 73.69 124 GLU A CA 1
ATOM 976 C C . GLU A 1 124 ? -21.797 6.832 6.643 1.00 73.69 124 GLU A C 1
ATOM 978 O O . GLU A 1 124 ? -21.800 6.776 5.415 1.00 73.69 124 GLU A O 1
ATOM 983 N N . ASP A 1 125 ? -22.449 5.985 7.448 1.00 55.09 125 ASP A N 1
ATOM 984 C CA . ASP A 1 125 ? -23.304 4.842 7.101 1.00 55.09 125 ASP A CA 1
ATOM 985 C C . ASP A 1 125 ? -23.512 4.599 5.600 1.00 55.09 125 ASP A C 1
ATOM 987 O O . ASP A 1 125 ? -24.506 5.007 4.996 1.00 55.09 125 ASP A O 1
ATOM 991 N N . VAL A 1 126 ? -22.587 3.850 4.995 1.00 54.22 126 VAL A N 1
ATOM 992 C CA . VAL A 1 126 ? -22.887 3.156 3.744 1.00 54.22 126 VAL A CA 1
ATOM 993 C C . VAL A 1 126 ? -23.876 2.057 4.114 1.00 54.22 126 VAL A C 1
ATOM 995 O O . VAL A 1 126 ? -23.494 1.068 4.738 1.00 54.22 126 VAL A O 1
ATOM 998 N N . GLN A 1 127 ? -25.154 2.246 3.772 1.00 42.16 127 GLN A N 1
ATOM 999 C CA . GLN A 1 127 ? -26.147 1.178 3.833 1.00 42.16 127 GLN A CA 1
ATOM 1000 C C . GLN A 1 127 ? -25.635 0.012 2.984 1.00 42.16 127 GLN A C 1
ATOM 1002 O O . GLN A 1 127 ? -25.668 0.063 1.756 1.00 42.16 127 GLN A O 1
ATOM 1007 N N . VAL A 1 128 ? -25.116 -1.023 3.643 1.00 53.19 128 VAL A N 1
ATOM 1008 C CA . VAL A 1 128 ? -24.813 -2.296 2.993 1.00 53.19 128 VAL A CA 1
ATOM 1009 C C . VAL A 1 128 ? -26.165 -2.875 2.571 1.00 53.19 128 VAL A C 1
ATOM 1011 O O . VAL A 1 128 ? -27.023 -3.046 3.443 1.00 53.19 128 VAL A O 1
ATOM 1014 N N . PRO A 1 129 ? -26.414 -3.119 1.271 1.00 40.75 129 PRO A N 1
ATOM 1015 C CA . PRO A 1 129 ? -27.643 -3.772 0.847 1.00 40.75 129 PRO A CA 1
ATOM 1016 C C . PRO A 1 129 ? -27.739 -5.116 1.570 1.00 40.75 129 PRO A C 1
ATOM 1018 O O . PRO A 1 129 ? -26.778 -5.885 1.557 1.00 40.75 129 PRO A O 1
ATOM 1021 N N . ALA A 1 130 ? -28.863 -5.365 2.240 1.00 47.00 130 ALA A N 1
ATOM 1022 C CA . ALA A 1 130 ? -29.140 -6.678 2.802 1.00 47.00 130 ALA A CA 1
ATOM 1023 C C . ALA A 1 130 ? -29.226 -7.691 1.650 1.00 47.00 130 ALA A C 1
ATOM 1025 O O . ALA A 1 130 ? -29.918 -7.428 0.663 1.00 47.00 130 ALA A O 1
ATOM 1026 N N . GLU A 1 131 ? -28.481 -8.791 1.776 1.00 49.88 131 GLU A N 1
ATOM 1027 C CA . GLU A 1 131 ? -28.578 -9.964 0.897 1.00 49.88 131 GLU A CA 1
ATOM 1028 C C . GLU A 1 131 ? -29.953 -10.639 0.999 1.00 49.88 131 GLU A C 1
ATOM 1030 O O . GLU A 1 131 ? -30.520 -10.679 2.119 1.00 49.88 131 GLU A O 1
#

Radius of gyration: 17.78 Å; chains: 1; bounding box: 60×30×37 Å

Secondary structure (DSSP, 8-state):
-EEEETTEEEE---BTTS--EEEEEEETTEEEEEEEEEEE-TTS-EEEEEEETTSSPPEEEEEEEETTEEEEEEEESS-HHHHHHHHHHHTT----HHHHHHHHHHHHHHHHHHSPPEEEEPPS---PPP-